Protein AF-A0A528D6G5-F1 (afdb_monomer_lite)

Sequence (110 aa):
MTVALDQPAAMTAAKPTRRRRLSIGAMVPYLQAAPLALILGAFLLLPILMITVVSFWDYDFAAMYPDFLTTNYADTLGSWVTWKTYLNTLKYAALVWALTLFVGFWVAYF

Secondary structure (DSSP, 8-state):
-----------------------HHHHHHHHHHHHHHHHHHHHHHHHHHHHHHHTTSEE-SS-EE-----HHHHHHHH-HHHHHHHHHHHHHHHHHHHHHHHHHHHHHH-

pLDDT: mean 87.47, std 16.85, range [40.5, 98.69]

Radius of gyration: 32.16 Å; chains: 1; bounding box: 102×45×56 Å

Structure (mmCIF, N/CA/C/O backbone):
data_AF-A0A528D6G5-F1
#
_entry.id   AF-A0A528D6G5-F1
#
loop_
_atom_site.group_PDB
_atom_site.id
_atom_site.type_symbol
_atom_site.label_atom_id
_atom_site.label_alt_id
_atom_site.label_comp_id
_atom_site.label_asym_id
_atom_site.label_entity_id
_atom_site.label_seq_id
_atom_site.pdbx_PDB_ins_code
_atom_site.Cartn_x
_atom_site.Cartn_y
_atom_site.Cartn_z
_atom_site.occupancy
_atom_site.B_iso_or_equiv
_atom_site.auth_seq_id
_atom_site.auth_comp_id
_atom_site.auth_asym_id
_atom_site.auth_atom_id
_atom_site.pdbx_PDB_model_num
ATOM 1 N N . MET A 1 1 ? -82.493 -32.753 14.980 1.00 40.50 1 MET A N 1
ATOM 2 C CA . MET A 1 1 ? -82.622 -32.796 13.508 1.00 40.50 1 MET A CA 1
ATOM 3 C C . MET A 1 1 ? -81.903 -31.571 12.973 1.00 40.50 1 MET A C 1
ATOM 5 O O . MET A 1 1 ? -82.346 -30.474 13.264 1.00 40.50 1 MET A O 1
ATOM 9 N N . THR A 1 2 ? -80.627 -31.713 12.591 1.00 45.91 2 THR A N 1
ATOM 10 C CA . THR A 1 2 ? -80.184 -31.807 11.175 1.00 45.91 2 THR A CA 1
ATOM 11 C C . THR A 1 2 ? -80.540 -30.515 10.427 1.00 45.91 2 THR A C 1
ATOM 13 O O . THR A 1 2 ? -81.713 -30.198 10.311 1.00 45.91 2 THR A O 1
ATOM 16 N N . VAL A 1 3 ? -79.598 -29.731 9.906 1.00 45.66 3 VAL A N 1
ATOM 17 C CA . VAL A 1 3 ? -78.778 -30.092 8.738 1.00 45.66 3 VAL A CA 1
ATOM 18 C C . VAL A 1 3 ? -77.644 -29.063 8.533 1.00 45.66 3 VAL A C 1
ATOM 20 O O . VAL A 1 3 ? -77.859 -27.876 8.738 1.00 45.66 3 VAL A O 1
ATOM 23 N N . ALA A 1 4 ? -76.501 -29.593 8.071 1.00 48.81 4 ALA A N 1
ATOM 24 C CA . ALA A 1 4 ? -75.395 -29.015 7.282 1.00 48.81 4 ALA A CA 1
ATOM 25 C C . ALA A 1 4 ? -74.661 -27.772 7.820 1.00 48.81 4 ALA A C 1
ATOM 27 O O . ALA A 1 4 ? -75.222 -26.694 7.941 1.00 48.81 4 ALA A O 1
ATOM 28 N N . LEU A 1 5 ? -73.394 -27.896 8.233 1.00 55.62 5 LEU A N 1
ATOM 29 C CA . LEU A 1 5 ? -72.209 -28.027 7.362 1.00 55.62 5 LEU A CA 1
ATOM 30 C C . LEU A 1 5 ? -72.080 -26.844 6.400 1.00 55.62 5 LEU A C 1
ATOM 32 O O . LEU A 1 5 ? -72.362 -26.977 5.216 1.00 55.62 5 LEU A O 1
ATOM 36 N N . ASP A 1 6 ? -71.579 -25.725 6.912 1.00 50.09 6 ASP A N 1
ATOM 37 C CA . ASP A 1 6 ? -70.872 -24.776 6.063 1.00 50.09 6 ASP A CA 1
ATOM 38 C C . ASP A 1 6 ? -69.545 -24.446 6.739 1.00 50.09 6 ASP A C 1
ATOM 40 O O . ASP A 1 6 ? -69.436 -23.625 7.649 1.00 50.09 6 ASP A O 1
ATOM 44 N N . GLN A 1 7 ? -68.541 -25.231 6.370 1.00 61.38 7 GLN A N 1
ATOM 45 C CA . GLN A 1 7 ? -67.155 -24.948 6.668 1.00 61.38 7 GLN A CA 1
ATOM 46 C C . GLN A 1 7 ? -66.669 -24.055 5.529 1.00 61.38 7 GLN A C 1
ATOM 48 O O . GLN A 1 7 ? -66.441 -24.578 4.434 1.00 61.38 7 GLN A O 1
ATOM 53 N N . PRO A 1 8 ? -66.497 -22.732 5.725 1.00 47.69 8 PRO A N 1
ATOM 54 C CA . PRO A 1 8 ? -65.840 -21.951 4.709 1.00 47.69 8 PRO A CA 1
ATOM 55 C C . PRO A 1 8 ? -64.376 -22.356 4.777 1.00 47.69 8 PRO A C 1
ATOM 57 O O . PRO A 1 8 ? -63.683 -22.130 5.771 1.00 47.69 8 PRO A O 1
ATOM 60 N N . ALA A 1 9 ? -64.001 -23.090 3.732 1.00 53.00 9 ALA A N 1
ATOM 61 C CA . ALA A 1 9 ? -62.673 -23.309 3.204 1.00 53.00 9 ALA A CA 1
ATOM 62 C C . ALA A 1 9 ? -61.578 -22.642 4.031 1.00 53.00 9 ALA A C 1
ATOM 64 O O . ALA A 1 9 ? -61.538 -21.417 4.146 1.00 53.00 9 ALA A O 1
ATOM 65 N N . ALA A 1 10 ? -60.660 -23.470 4.534 1.00 54.44 10 ALA A N 1
ATOM 66 C CA . ALA A 1 10 ? -59.327 -23.045 4.905 1.00 54.44 10 ALA A CA 1
ATOM 67 C C . ALA A 1 10 ? -58.852 -21.994 3.892 1.00 54.44 10 ALA A C 1
ATOM 69 O O . ALA A 1 10 ? -58.457 -22.325 2.774 1.00 54.44 10 ALA A O 1
ATOM 70 N N . MET A 1 11 ? -58.942 -20.717 4.275 1.00 50.59 11 MET A N 1
ATOM 71 C CA . MET A 1 11 ? -58.262 -19.636 3.595 1.00 50.59 11 MET A CA 1
ATOM 72 C C . MET A 1 11 ? -56.797 -19.959 3.816 1.00 50.59 11 MET A C 1
ATOM 74 O O . MET A 1 11 ? -56.203 -19.596 4.831 1.00 50.59 11 MET A O 1
ATOM 78 N N . THR A 1 12 ? -56.232 -20.725 2.887 1.00 56.19 12 THR A N 1
ATOM 79 C CA . THR A 1 12 ? -54.806 -20.791 2.631 1.00 56.19 12 THR A CA 1
ATOM 80 C C . THR A 1 12 ? -54.358 -19.351 2.495 1.00 56.19 12 THR A C 1
ATOM 82 O O . THR A 1 12 ? -54.502 -18.737 1.438 1.00 56.19 12 THR A O 1
ATOM 85 N N . ALA A 1 13 ? -53.905 -18.787 3.612 1.00 59.81 13 ALA A N 1
ATOM 86 C CA . ALA A 1 13 ? -53.299 -17.482 3.671 1.00 59.81 13 ALA A CA 1
ATOM 87 C C . ALA A 1 13 ? -52.059 -17.570 2.784 1.00 59.81 13 ALA A C 1
ATOM 89 O O . ALA A 1 13 ? -51.012 -18.074 3.194 1.00 59.81 13 ALA A O 1
ATOM 90 N N . ALA A 1 14 ? -52.211 -17.163 1.525 1.00 61.00 14 ALA A N 1
ATOM 91 C CA . ALA A 1 14 ? -51.112 -17.060 0.593 1.00 61.00 14 ALA A CA 1
ATOM 92 C C . ALA A 1 14 ? -50.108 -16.083 1.210 1.00 61.00 14 ALA A C 1
ATOM 94 O O . ALA A 1 14 ? -50.344 -14.876 1.285 1.00 61.00 14 ALA A O 1
ATOM 95 N N . LYS A 1 15 ? -49.009 -16.634 1.731 1.00 58.16 15 LYS A N 1
ATOM 96 C CA . LYS A 1 15 ? -47.919 -15.877 2.341 1.00 58.16 15 LYS A CA 1
ATOM 97 C C . LYS A 1 15 ? -47.436 -14.885 1.284 1.00 58.16 15 LYS A C 1
ATOM 99 O O . LYS A 1 15 ? -47.054 -15.338 0.202 1.00 58.16 15 LYS A O 1
ATOM 104 N N . PRO A 1 16 ? -47.467 -13.565 1.531 1.00 56.38 16 PRO A N 1
ATOM 105 C CA . PRO A 1 16 ? -47.118 -12.613 0.496 1.00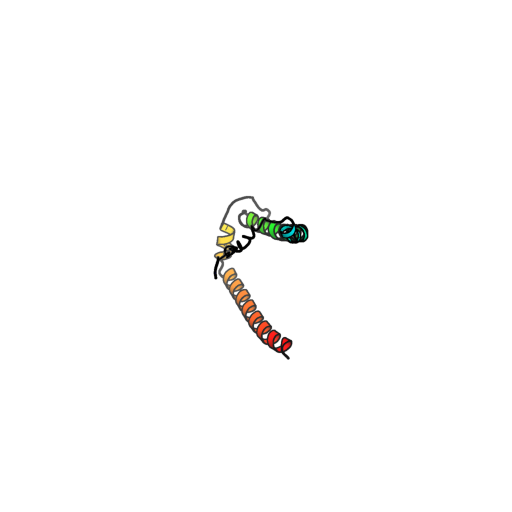 56.38 16 PRO A CA 1
ATOM 106 C C . PRO A 1 16 ? -45.657 -12.857 0.134 1.00 56.38 16 PRO A C 1
ATOM 108 O O . PRO A 1 16 ? -44.748 -12.610 0.929 1.00 56.38 16 PRO A O 1
ATOM 111 N N . THR A 1 17 ? -45.423 -13.393 -1.064 1.00 62.34 17 THR A N 1
ATOM 112 C CA . THR A 1 17 ? -44.092 -13.481 -1.651 1.00 62.34 17 THR A CA 1
ATOM 113 C C . THR A 1 17 ? -43.624 -12.052 -1.837 1.00 62.34 17 THR A C 1
ATOM 115 O O . THR A 1 17 ? -44.023 -11.370 -2.784 1.00 62.34 17 THR A O 1
ATOM 118 N N . ARG A 1 18 ? -42.834 -11.570 -0.874 1.00 63.06 18 ARG A N 1
ATOM 119 C CA . ARG A 1 18 ? -42.252 -10.231 -0.856 1.00 63.06 18 ARG A CA 1
ATOM 120 C C . ARG A 1 18 ? -41.289 -10.146 -2.037 1.00 63.06 18 ARG A C 1
ATOM 122 O O . ARG A 1 18 ? -40.099 -10.411 -1.900 1.00 63.06 18 ARG A O 1
ATOM 129 N N . ARG A 1 19 ? -41.816 -9.825 -3.223 1.00 61.34 19 ARG A N 1
ATOM 130 C CA . ARG A 1 19 ? -41.013 -9.463 -4.390 1.00 61.34 19 ARG A CA 1
ATOM 131 C C . ARG A 1 19 ? -40.191 -8.262 -3.959 1.00 61.34 19 ARG A C 1
ATOM 133 O O . ARG A 1 19 ? -40.720 -7.161 -3.805 1.00 61.34 19 ARG A O 1
ATOM 140 N N . ARG A 1 20 ? -38.910 -8.506 -3.695 1.00 64.12 20 ARG A N 1
ATOM 141 C CA . ARG A 1 20 ? -37.914 -7.503 -3.337 1.00 64.12 20 ARG A CA 1
ATOM 142 C C . ARG A 1 20 ? -37.681 -6.650 -4.583 1.00 64.12 20 ARG A C 1
ATOM 144 O O . ARG A 1 20 ? -36.709 -6.833 -5.301 1.00 64.12 20 ARG A O 1
ATOM 151 N N . ARG A 1 21 ? -38.632 -5.761 -4.889 1.00 59.00 21 ARG A N 1
ATOM 152 C CA . ARG A 1 21 ? -38.378 -4.644 -5.794 1.00 59.00 21 ARG A CA 1
ATOM 153 C C . ARG A 1 21 ? -37.191 -3.912 -5.186 1.00 59.00 21 ARG A C 1
ATOM 155 O O . ARG A 1 21 ? -37.223 -3.596 -3.995 1.00 59.00 21 ARG A O 1
ATOM 162 N N . LEU A 1 22 ? -36.145 -3.706 -5.979 1.00 64.06 22 LEU A N 1
ATOM 163 C CA . LEU A 1 22 ? -35.103 -2.734 -5.680 1.00 64.06 22 LEU A CA 1
ATOM 164 C C . LEU A 1 22 ? -35.812 -1.384 -5.559 1.00 64.06 22 LEU A C 1
ATOM 166 O O . LEU A 1 22 ? -36.107 -0.715 -6.542 1.00 64.06 22 LEU A O 1
ATOM 170 N N . SER A 1 23 ? -36.248 -1.085 -4.339 1.00 72.81 23 SER A N 1
ATOM 171 C CA . SER A 1 23 ? -36.903 0.163 -4.001 1.00 72.81 23 SER A CA 1
ATOM 172 C C . SER A 1 23 ? -35.839 1.241 -4.069 1.00 72.81 23 SER A C 1
ATOM 174 O O . SER A 1 23 ? -34.739 1.037 -3.561 1.00 72.81 23 SER A O 1
ATOM 176 N N . ILE A 1 24 ? -36.170 2.390 -4.648 1.00 72.12 24 ILE A N 1
ATOM 177 C CA . ILE A 1 24 ? -35.302 3.574 -4.669 1.00 72.12 24 ILE A CA 1
ATOM 178 C C . ILE A 1 24 ? -34.789 3.882 -3.250 1.00 72.12 24 ILE A C 1
ATOM 180 O O . ILE A 1 24 ? -33.623 4.220 -3.081 1.00 72.12 24 ILE A O 1
ATOM 184 N N . GLY A 1 25 ? -35.602 3.621 -2.216 1.00 80.38 25 GLY A N 1
ATOM 185 C CA . GLY A 1 25 ? -35.208 3.743 -0.808 1.00 80.38 25 GLY A CA 1
ATOM 186 C C . GLY A 1 25 ? -34.015 2.873 -0.387 1.00 80.38 25 GLY A C 1
ATOM 187 O O . GLY A 1 25 ? -33.266 3.265 0.499 1.00 80.38 25 GLY A O 1
ATOM 188 N N . ALA A 1 26 ? -33.784 1.731 -1.039 1.00 84.50 26 ALA A N 1
ATOM 189 C CA . ALA A 1 26 ? -32.611 0.891 -0.793 1.00 84.50 26 ALA A CA 1
ATOM 190 C C . ALA A 1 26 ? -31.323 1.469 -1.408 1.00 84.50 26 ALA A C 1
ATOM 192 O O . ALA A 1 26 ? -30.235 1.116 -0.964 1.00 84.50 26 ALA A O 1
ATOM 193 N N . MET A 1 27 ? -31.430 2.354 -2.408 1.00 88.31 27 MET A N 1
ATOM 194 C CA . MET A 1 27 ? -30.286 2.998 -3.068 1.00 88.31 27 MET A CA 1
ATOM 195 C C . MET A 1 27 ? -29.900 4.337 -2.427 1.00 88.31 27 MET A C 1
ATOM 197 O O . MET A 1 27 ? -28.755 4.759 -2.559 1.00 88.31 27 MET A O 1
ATOM 201 N N . VAL A 1 28 ? -30.817 4.979 -1.693 1.00 92.50 28 VAL A N 1
ATOM 202 C CA . VAL A 1 28 ? -30.584 6.252 -0.984 1.00 92.50 28 VAL A CA 1
ATOM 203 C C . VAL A 1 28 ? -29.295 6.269 -0.146 1.00 92.50 28 VAL A C 1
ATOM 205 O O . VAL A 1 28 ? -28.514 7.200 -0.338 1.00 92.50 28 VAL A O 1
ATOM 208 N N . PRO A 1 29 ? -28.999 5.286 0.733 1.00 94.06 29 PRO A N 1
ATOM 209 C CA . PRO A 1 29 ? -27.774 5.341 1.536 1.00 94.06 29 PRO A CA 1
ATOM 210 C C . PRO A 1 29 ? -26.502 5.261 0.678 1.00 94.06 29 PRO A C 1
ATOM 212 O O . PRO A 1 29 ? -25.519 5.940 0.965 1.00 94.06 29 PRO A O 1
ATOM 215 N N . TYR A 1 30 ? -26.526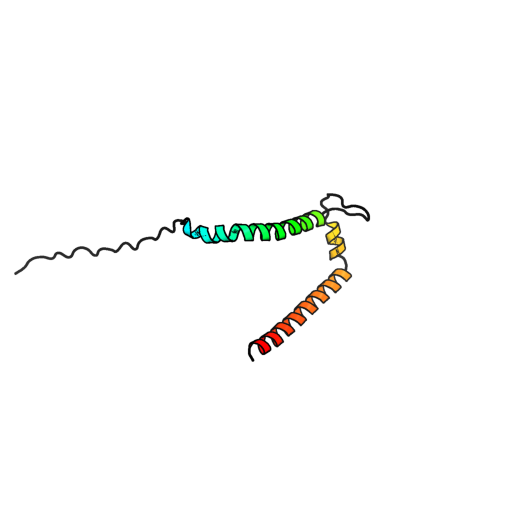 4.493 -0.415 1.00 93.06 30 TYR A N 1
ATOM 216 C CA . TYR A 1 30 ? -25.393 4.404 -1.337 1.00 93.06 30 TYR A CA 1
ATOM 217 C C . TYR A 1 30 ? -25.182 5.708 -2.101 1.00 93.06 30 TYR A C 1
ATOM 219 O O . TYR A 1 30 ? -24.048 6.147 -2.244 1.00 93.06 30 TYR A O 1
ATOM 227 N N . LEU A 1 31 ? -26.261 6.357 -2.542 1.00 94.31 31 LEU A N 1
ATOM 228 C CA . LEU A 1 31 ? -26.190 7.653 -3.218 1.00 94.31 31 LEU A CA 1
ATOM 229 C C . LEU A 1 31 ? -25.687 8.767 -2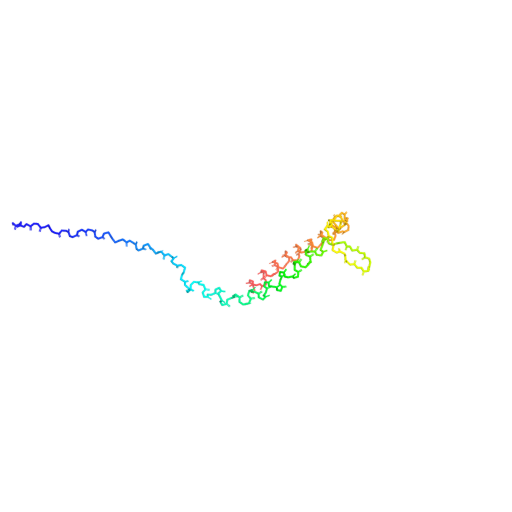.289 1.00 94.31 31 LEU A C 1
ATOM 231 O O . LEU A 1 31 ? -24.993 9.661 -2.755 1.00 94.31 31 LEU A O 1
ATOM 235 N N . GLN A 1 32 ? -25.985 8.700 -0.987 1.00 95.75 32 GLN A N 1
ATOM 236 C CA . GLN A 1 32 ? -25.442 9.636 0.007 1.00 95.75 32 GLN A CA 1
ATOM 237 C C . GLN A 1 32 ? -23.943 9.426 0.252 1.00 95.75 32 GLN A C 1
ATOM 239 O O . GLN A 1 32 ? -23.203 10.398 0.378 1.00 95.75 32 GLN A O 1
ATOM 244 N N . ALA A 1 33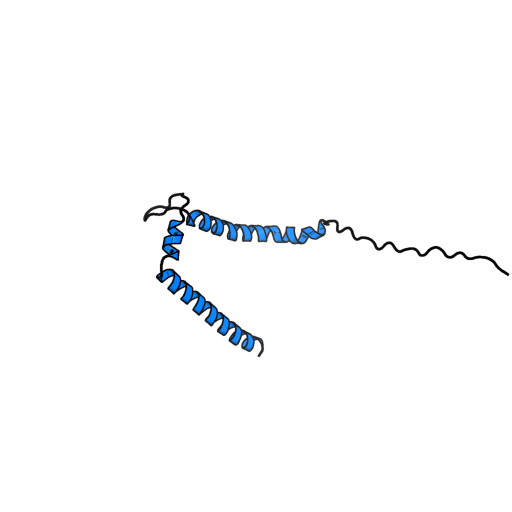 ? -23.483 8.173 0.299 1.00 96.56 33 ALA A N 1
ATOM 245 C CA . ALA A 1 33 ? -22.065 7.854 0.473 1.00 96.56 33 ALA A CA 1
ATOM 246 C C . ALA A 1 33 ? -21.242 8.017 -0.821 1.00 96.56 33 ALA A C 1
ATOM 248 O O . ALA A 1 33 ? -20.025 8.200 -0.754 1.00 96.56 33 ALA A O 1
ATOM 249 N N . ALA A 1 34 ? -21.889 7.963 -1.992 1.00 96.62 34 ALA A N 1
ATOM 250 C CA . ALA A 1 34 ? -21.233 7.961 -3.298 1.00 96.62 34 ALA A CA 1
ATOM 251 C C . ALA A 1 34 ? -20.283 9.149 -3.535 1.00 96.62 34 ALA A C 1
ATOM 253 O O . ALA A 1 34 ? -19.176 8.890 -3.993 1.00 96.62 34 ALA A O 1
ATOM 254 N N . PRO A 1 35 ? -20.612 10.417 -3.209 1.00 96.75 35 PRO A N 1
ATOM 255 C CA . PRO A 1 35 ? -19.705 11.538 -3.461 1.00 96.75 35 PRO A CA 1
ATOM 256 C C . PRO A 1 35 ? -18.380 11.393 -2.711 1.00 96.75 35 PRO A C 1
ATOM 258 O O . PRO A 1 35 ? -17.311 11.542 -3.299 1.00 96.75 35 PRO A O 1
ATOM 261 N N . LEU A 1 36 ? -18.440 11.032 -1.426 1.00 97.69 36 LEU A N 1
ATOM 262 C CA . LEU A 1 36 ? -17.244 10.820 -0.616 1.00 97.69 36 LEU A CA 1
ATOM 263 C C . LEU A 1 36 ? -16.458 9.595 -1.099 1.00 97.69 36 LEU A C 1
ATOM 265 O O . LEU A 1 36 ? -15.240 9.665 -1.241 1.00 97.69 36 LEU A O 1
ATOM 269 N N . ALA A 1 37 ? -17.152 8.493 -1.394 1.00 97.19 37 ALA A N 1
ATOM 270 C CA . ALA A 1 37 ? -16.529 7.277 -1.905 1.00 97.19 37 ALA A CA 1
ATOM 271 C C . ALA A 1 37 ? -15.840 7.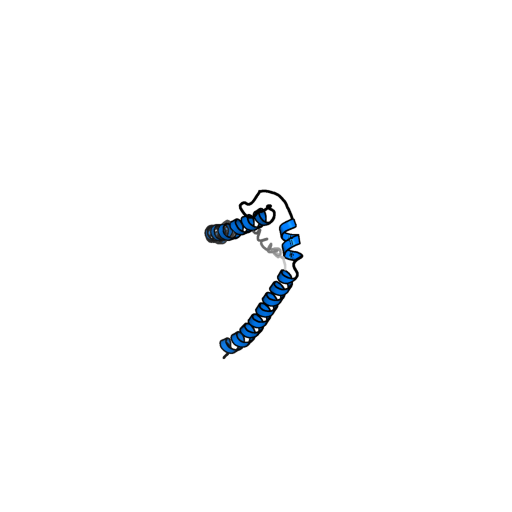499 -3.261 1.00 97.19 37 ALA A C 1
ATOM 273 O O . ALA A 1 37 ? -14.759 6.965 -3.483 1.00 97.19 37 ALA A O 1
ATOM 274 N N . LEU A 1 38 ? -16.427 8.310 -4.146 1.00 98.06 38 LEU A N 1
ATOM 275 C CA . LEU A 1 38 ? -15.834 8.673 -5.433 1.00 98.06 38 LEU A CA 1
ATOM 276 C C . LEU A 1 38 ? -14.574 9.514 -5.254 1.00 98.06 38 LEU A C 1
ATOM 278 O O . LEU A 1 38 ? -13.577 9.237 -5.913 1.00 98.06 38 LEU A O 1
ATOM 282 N N . ILE A 1 39 ? -14.592 10.502 -4.354 1.00 98.06 39 ILE A N 1
ATOM 283 C CA . ILE A 1 39 ? -13.413 11.332 -4.075 1.00 98.06 39 ILE A CA 1
ATOM 284 C C . ILE A 1 39 ? -12.291 10.464 -3.498 1.00 98.06 39 ILE A C 1
ATOM 286 O O . ILE A 1 39 ? -11.194 10.441 -4.052 1.00 98.06 39 ILE A O 1
ATOM 290 N N . LEU A 1 40 ? -12.564 9.700 -2.436 1.00 97.75 40 LEU A N 1
ATOM 291 C CA . LEU A 1 40 ? -11.568 8.810 -1.831 1.00 97.75 40 LEU A CA 1
ATOM 292 C C . LEU A 1 40 ? -11.071 7.758 -2.829 1.00 97.75 40 LEU A C 1
ATOM 294 O O . LEU A 1 40 ? -9.872 7.508 -2.914 1.00 97.75 40 LEU A O 1
ATOM 298 N N . GLY A 1 41 ? -11.978 7.180 -3.617 1.00 98.19 41 GLY A N 1
ATOM 299 C CA . GLY A 1 41 ? -11.659 6.207 -4.654 1.00 98.19 41 GLY A CA 1
ATOM 300 C C . GLY A 1 41 ? -10.768 6.792 -5.744 1.00 98.19 41 GLY A C 1
ATOM 301 O O . GLY A 1 41 ? -9.772 6.174 -6.097 1.00 98.19 41 GLY A O 1
ATOM 302 N N . ALA A 1 42 ? -11.058 7.996 -6.238 1.00 98.19 42 ALA A N 1
ATOM 303 C CA . ALA A 1 42 ? -10.219 8.663 -7.230 1.00 98.19 42 ALA A CA 1
ATOM 304 C C . ALA A 1 42 ? -8.821 8.967 -6.669 1.00 98.19 42 ALA A C 1
ATOM 306 O O . ALA A 1 42 ? -7.825 8.618 -7.300 1.00 98.19 42 ALA A O 1
ATOM 307 N N . PHE A 1 43 ? -8.740 9.543 -5.466 1.00 97.69 43 PHE A N 1
ATOM 308 C CA . PHE A 1 43 ? -7.464 9.863 -4.815 1.00 97.69 43 PHE A CA 1
ATOM 309 C C . PHE A 1 43 ? -6.642 8.628 -4.441 1.00 97.69 43 PHE A C 1
ATOM 311 O O . PHE A 1 43 ? -5.424 8.725 -4.359 1.00 97.69 43 PHE A O 1
ATOM 318 N N . LEU A 1 44 ? -7.278 7.476 -4.232 1.00 97.50 44 LEU A N 1
ATOM 319 C CA . LEU A 1 44 ? -6.587 6.213 -3.995 1.00 97.50 44 LEU A CA 1
ATOM 320 C C . LEU A 1 44 ? -6.153 5.547 -5.307 1.00 97.50 44 LEU A C 1
ATOM 322 O O . LEU A 1 44 ? -5.006 5.137 -5.451 1.00 97.50 44 LEU A O 1
ATOM 326 N N . LEU A 1 45 ? -7.068 5.417 -6.269 1.00 98.38 45 LEU A N 1
ATOM 327 C CA . LEU A 1 45 ? -6.861 4.595 -7.461 1.00 98.38 45 LEU A CA 1
ATOM 328 C C . LEU A 1 45 ? -6.009 5.286 -8.523 1.00 98.38 45 LEU A C 1
ATOM 330 O O . LEU A 1 45 ? -5.210 4.611 -9.163 1.00 98.38 45 LEU A O 1
ATOM 334 N N . LEU A 1 46 ? -6.140 6.603 -8.708 1.00 98.31 46 LEU A N 1
ATOM 335 C CA . LEU A 1 46 ? -5.326 7.338 -9.682 1.00 98.31 46 LEU A CA 1
ATOM 336 C C . LEU A 1 46 ? -3.816 7.213 -9.412 1.00 98.31 46 LEU A C 1
ATOM 338 O O . LEU A 1 46 ? -3.101 6.838 -10.343 1.00 98.31 46 LEU A O 1
ATOM 342 N N . PRO A 1 47 ? -3.295 7.450 -8.189 1.00 97.94 47 PRO A N 1
ATOM 343 C CA . PRO A 1 47 ? -1.868 7.265 -7.934 1.00 97.94 47 PRO A CA 1
ATOM 344 C C . PRO A 1 47 ? -1.443 5.796 -8.013 1.00 97.94 47 PRO A C 1
ATOM 346 O O . PRO A 1 47 ? -0.355 5.518 -8.507 1.00 97.94 47 PRO A O 1
ATOM 349 N N . ILE A 1 48 ? -2.288 4.841 -7.602 1.00 98.31 48 ILE A N 1
ATOM 350 C CA . ILE A 1 48 ? -1.981 3.408 -7.761 1.00 98.31 48 ILE A CA 1
ATOM 351 C C . ILE A 1 48 ? -1.845 3.048 -9.243 1.00 98.31 48 ILE A C 1
ATOM 353 O O . ILE A 1 48 ? -0.895 2.364 -9.627 1.00 98.31 48 ILE A O 1
ATOM 357 N N . LEU A 1 49 ? -2.764 3.527 -10.084 1.00 98.25 49 LEU A N 1
ATOM 358 C CA . LEU A 1 49 ? -2.709 3.318 -11.527 1.00 98.25 49 LEU A CA 1
ATOM 359 C C . LEU A 1 49 ? -1.448 3.951 -12.119 1.00 98.25 49 LEU A C 1
ATOM 361 O O . LEU A 1 49 ? -0.762 3.300 -12.899 1.00 98.25 49 LEU A O 1
ATOM 365 N N . MET A 1 50 ? -1.112 5.179 -11.711 1.00 97.12 50 MET A N 1
ATOM 366 C CA . MET A 1 50 ? 0.113 5.853 -12.144 1.00 97.12 50 MET A CA 1
ATOM 367 C C . MET A 1 50 ? 1.357 5.027 -11.800 1.00 97.12 50 MET A C 1
ATOM 369 O O . MET A 1 50 ? 2.163 4.764 -12.688 1.00 97.12 50 MET A O 1
ATOM 373 N N . ILE A 1 51 ? 1.494 4.578 -10.547 1.00 96.62 51 ILE A N 1
ATOM 374 C CA . ILE A 1 51 ? 2.627 3.746 -10.110 1.00 96.62 51 ILE A CA 1
ATOM 375 C C . ILE A 1 51 ? 2.680 2.451 -10.924 1.00 96.62 51 ILE A C 1
ATOM 377 O O . ILE A 1 51 ? 3.755 2.058 -11.362 1.00 96.62 51 ILE A O 1
ATOM 381 N N . THR A 1 52 ? 1.528 1.822 -11.166 1.00 97.00 52 THR A N 1
ATOM 382 C CA . THR A 1 52 ? 1.438 0.570 -11.930 1.00 97.00 52 THR A CA 1
ATOM 383 C C . THR A 1 52 ? 1.833 0.755 -13.390 1.00 97.00 52 THR A C 1
ATOM 385 O O . THR A 1 52 ? 2.463 -0.122 -13.955 1.00 97.00 52 THR A O 1
ATOM 388 N N . VAL A 1 53 ? 1.463 1.865 -14.033 1.00 96.62 53 VAL A N 1
ATOM 389 C CA . VAL A 1 53 ? 1.846 2.124 -15.430 1.00 96.62 53 VAL A CA 1
ATOM 390 C C . VAL A 1 53 ? 3.341 2.426 -15.520 1.00 96.62 53 VAL A C 1
ATOM 392 O O . VAL A 1 53 ? 4.041 1.820 -16.327 1.00 96.62 53 VAL A O 1
ATOM 395 N N . VAL A 1 54 ? 3.836 3.322 -14.663 1.00 95.50 54 VAL A N 1
ATOM 396 C CA . VAL A 1 54 ? 5.240 3.756 -14.676 1.00 95.50 54 VAL A CA 1
ATOM 397 C C . VAL A 1 54 ? 6.185 2.635 -14.237 1.00 95.50 54 VAL A C 1
ATOM 399 O O . VAL A 1 54 ? 7.320 2.600 -14.690 1.00 95.50 54 VAL A O 1
ATOM 402 N N . SER A 1 55 ? 5.743 1.659 -13.437 1.00 95.69 55 SER A N 1
ATOM 403 C CA . SER A 1 55 ? 6.598 0.528 -13.046 1.00 95.69 55 SER A CA 1
ATOM 404 C C . SER A 1 55 ? 7.038 -0.363 -14.214 1.00 95.69 55 SER A C 1
ATOM 406 O O . SER A 1 55 ? 8.005 -1.110 -14.061 1.00 95.69 55 SER A O 1
ATOM 408 N N . PHE A 1 56 ? 6.364 -0.279 -15.367 1.00 96.50 56 PHE A N 1
ATOM 409 C CA . PHE A 1 56 ? 6.765 -0.978 -16.594 1.00 96.50 56 PHE A CA 1
ATOM 410 C C . PHE A 1 56 ? 7.595 -0.122 -17.555 1.00 96.50 56 PHE A C 1
ATOM 412 O O . PHE A 1 56 ? 8.128 -0.662 -18.517 1.00 96.50 56 PHE A O 1
ATOM 419 N N . TRP A 1 57 ? 7.700 1.187 -17.331 1.00 96.62 57 TRP A N 1
ATOM 420 C CA . TRP A 1 57 ? 8.462 2.069 -18.215 1.00 96.62 57 TRP A CA 1
ATOM 421 C C . TRP A 1 57 ? 9.968 1.850 -18.047 1.00 96.62 57 TRP A C 1
ATOM 423 O O . TRP A 1 57 ? 10.430 1.457 -16.971 1.00 96.62 57 TRP A O 1
ATOM 433 N N . ASP A 1 58 ? 10.726 2.138 -19.103 1.00 94.25 58 ASP A N 1
ATOM 434 C CA . ASP A 1 58 ? 12.185 2.181 -19.031 1.00 94.25 58 ASP A CA 1
ATOM 435 C C . ASP A 1 58 ? 12.641 3.506 -18.410 1.00 94.25 58 ASP A C 1
ATOM 437 O O . ASP A 1 58 ? 11.953 4.530 -18.526 1.00 94.25 58 ASP A O 1
ATOM 441 N N . TYR A 1 59 ? 13.796 3.511 -17.754 1.00 92.06 59 TYR A N 1
ATOM 442 C CA . TYR A 1 59 ? 14.345 4.724 -17.161 1.00 92.06 59 TYR A CA 1
ATOM 443 C C . TYR A 1 59 ? 15.863 4.774 -17.245 1.00 92.06 59 TYR A C 1
ATOM 445 O O . TYR A 1 59 ? 16.563 3.783 -17.044 1.00 92.06 59 TYR A O 1
ATOM 453 N N . ASP A 1 60 ? 16.374 5.975 -17.490 1.00 90.00 60 ASP A N 1
ATOM 454 C CA . ASP A 1 60 ? 17.790 6.283 -17.354 1.00 90.00 60 ASP A CA 1
ATOM 455 C C . ASP A 1 60 ? 17.999 7.304 -16.220 1.00 90.00 60 ASP A C 1
ATOM 457 O O . ASP A 1 60 ? 17.146 7.515 -15.355 1.00 90.00 60 ASP A O 1
ATOM 461 N N . PHE A 1 61 ? 19.174 7.924 -16.171 1.00 88.12 61 PHE A N 1
ATOM 462 C CA . PHE A 1 61 ? 19.503 8.903 -15.136 1.00 88.12 61 PHE A CA 1
ATOM 463 C C . PHE A 1 61 ? 18.788 10.258 -15.305 1.00 88.12 61 PHE A C 1
ATOM 465 O O . PHE A 1 61 ? 18.830 11.073 -14.382 1.00 88.12 61 PHE A O 1
ATOM 472 N N . ALA A 1 62 ? 18.188 10.535 -16.465 1.00 88.50 62 ALA A N 1
ATOM 473 C CA . ALA A 1 62 ? 17.663 11.846 -16.843 1.00 88.50 62 ALA A CA 1
ATOM 474 C C . ALA A 1 62 ? 16.170 11.838 -17.212 1.00 88.50 62 ALA A C 1
ATOM 476 O O . ALA A 1 62 ? 15.519 12.878 -17.083 1.00 88.50 62 ALA A O 1
ATOM 477 N N . ALA A 1 63 ? 15.621 10.711 -17.667 1.00 91.00 63 ALA A N 1
ATOM 478 C CA . ALA A 1 63 ? 14.253 10.613 -18.156 1.00 91.00 63 ALA A CA 1
ATOM 479 C C . ALA A 1 63 ? 13.640 9.213 -17.980 1.00 91.00 63 ALA A C 1
ATOM 481 O O . ALA A 1 63 ? 14.322 8.210 -17.776 1.00 91.00 63 ALA A O 1
ATOM 482 N N . MET A 1 64 ? 12.310 9.179 -18.086 1.00 92.31 64 MET A N 1
ATOM 483 C CA . MET A 1 64 ? 11.493 7.968 -18.110 1.00 92.31 64 MET A CA 1
ATOM 484 C C . MET A 1 64 ? 10.879 7.827 -19.506 1.00 92.31 64 MET A C 1
ATOM 486 O O . MET A 1 64 ? 10.290 8.790 -20.012 1.00 92.31 64 MET A O 1
ATOM 490 N N . TYR A 1 65 ? 10.980 6.648 -20.112 1.00 93.94 65 TYR A N 1
ATOM 491 C CA . TYR A 1 65 ? 10.478 6.379 -21.458 1.00 93.94 65 TYR A CA 1
ATOM 492 C C . TYR A 1 65 ? 9.292 5.415 -21.399 1.00 93.94 65 TYR A C 1
ATOM 494 O O . TYR A 1 65 ? 9.416 4.337 -20.814 1.00 93.94 65 TYR A O 1
ATOM 502 N N . PRO A 1 66 ? 8.142 5.768 -22.005 1.00 94.75 66 PRO A N 1
ATOM 503 C CA . PRO A 1 66 ? 7.018 4.852 -22.108 1.00 94.75 66 PRO A CA 1
ATOM 504 C C . PRO A 1 66 ? 7.413 3.593 -22.877 1.00 94.75 66 PRO A C 1
ATOM 506 O O . PRO A 1 66 ? 7.603 3.631 -24.090 1.00 94.75 66 PRO A O 1
ATOM 509 N N . ASP A 1 67 ? 7.501 2.485 -22.155 1.00 93.94 67 ASP A N 1
ATOM 510 C CA . ASP A 1 67 ? 7.727 1.148 -22.689 1.00 93.94 67 ASP A CA 1
ATOM 511 C C . ASP A 1 67 ? 7.042 0.124 -21.769 1.00 93.94 67 ASP A C 1
ATOM 513 O O . ASP A 1 67 ? 6.531 0.478 -20.699 1.00 93.94 67 ASP A O 1
ATOM 517 N N . PHE A 1 68 ? 6.977 -1.135 -22.193 1.00 95.94 68 PHE A N 1
ATOM 518 C CA . PHE A 1 68 ? 6.485 -2.237 -21.376 1.00 95.94 68 PHE A CA 1
ATOM 519 C C . PHE A 1 68 ? 7.602 -3.249 -21.117 1.00 95.94 68 PHE A C 1
ATOM 521 O O . PHE A 1 68 ? 7.757 -4.242 -21.831 1.00 95.94 68 PHE A O 1
ATOM 528 N N . LEU A 1 69 ? 8.365 -3.001 -20.056 1.00 95.00 69 LEU A N 1
ATOM 529 C CA . LEU A 1 69 ? 9.492 -3.815 -19.624 1.00 95.00 69 LEU A CA 1
ATOM 530 C C . LEU A 1 69 ? 9.264 -4.367 -18.215 1.00 95.00 69 LEU A C 1
ATOM 532 O O . LEU A 1 69 ? 8.675 -3.732 -17.343 1.00 95.00 69 LEU A O 1
ATOM 536 N N . THR A 1 70 ? 9.773 -5.573 -17.969 1.00 96.38 70 THR A N 1
ATOM 537 C CA . THR A 1 70 ? 9.764 -6.203 -16.636 1.00 96.38 70 THR A CA 1
ATOM 538 C C . THR A 1 70 ? 11.144 -6.221 -15.978 1.00 96.38 70 THR A C 1
ATOM 540 O O . THR A 1 70 ? 11.308 -6.806 -14.908 1.00 96.38 70 THR A O 1
ATOM 543 N N . THR A 1 71 ? 12.140 -5.599 -16.609 1.00 94.94 71 THR A N 1
ATOM 544 C CA . THR A 1 71 ? 13.531 -5.503 -16.133 1.00 94.94 71 THR A CA 1
ATOM 545 C C . THR A 1 71 ? 13.608 -4.868 -14.748 1.00 94.94 71 THR A C 1
ATOM 547 O O . THR A 1 71 ? 14.208 -5.458 -13.858 1.00 94.94 71 THR A O 1
ATOM 550 N N . ASN A 1 72 ? 12.855 -3.788 -14.508 1.00 94.19 72 ASN A N 1
ATOM 551 C CA . ASN A 1 72 ? 12.734 -3.129 -13.197 1.00 94.19 72 ASN A CA 1
ATOM 552 C C . ASN A 1 72 ? 12.417 -4.114 -12.055 1.00 94.19 72 ASN A C 1
ATOM 554 O O . ASN A 1 72 ? 12.965 -4.025 -10.951 1.00 94.19 72 ASN A O 1
ATOM 558 N N . TYR A 1 73 ? 11.534 -5.083 -12.320 1.00 96.06 73 TYR A N 1
ATOM 559 C CA . TYR A 1 73 ? 11.172 -6.115 -11.352 1.00 96.06 73 TYR A CA 1
ATOM 560 C C . TYR A 1 73 ? 12.264 -7.167 -11.207 1.00 96.06 73 TYR A C 1
ATOM 562 O O . TYR A 1 73 ? 12.551 -7.572 -10.083 1.00 96.06 73 TYR A O 1
ATOM 570 N N . ALA A 1 74 ? 12.868 -7.609 -12.311 1.00 96.44 74 ALA A N 1
ATOM 571 C CA . ALA A 1 74 ? 13.965 -8.571 -12.280 1.00 96.44 74 ALA A CA 1
ATOM 572 C C . ALA A 1 74 ? 15.165 -8.027 -11.490 1.00 96.44 74 ALA A C 1
ATOM 574 O O . ALA A 1 74 ? 15.706 -8.738 -10.646 1.00 96.44 74 ALA A O 1
ATOM 575 N N . ASP A 1 75 ? 15.510 -6.755 -11.679 1.00 95.06 75 ASP A N 1
ATOM 576 C CA . ASP A 1 75 ? 16.616 -6.098 -10.982 1.00 95.06 75 ASP A CA 1
ATOM 577 C C . ASP A 1 75 ? 16.310 -5.927 -9.489 1.00 95.06 75 ASP A C 1
ATOM 579 O O . ASP A 1 75 ? 17.115 -6.278 -8.619 1.00 95.06 75 ASP A O 1
ATOM 583 N N . THR A 1 76 ? 15.102 -5.454 -9.168 1.00 95.12 76 THR A N 1
ATOM 584 C CA . THR A 1 76 ? 14.690 -5.220 -7.778 1.00 95.12 76 THR A CA 1
ATOM 585 C C . THR A 1 76 ? 14.532 -6.526 -7.001 1.00 95.12 76 THR A C 1
ATOM 587 O O . THR A 1 76 ? 15.048 -6.647 -5.886 1.00 95.12 76 THR A O 1
ATOM 590 N N . LEU A 1 77 ? 13.827 -7.509 -7.573 1.00 96.62 77 LEU A N 1
ATOM 591 C CA . LEU A 1 77 ? 13.527 -8.796 -6.935 1.00 96.62 77 LEU A CA 1
ATOM 592 C C . LEU A 1 77 ? 14.680 -9.800 -7.049 1.00 96.62 77 LEU A C 1
ATOM 594 O O . LEU A 1 77 ? 14.742 -10.735 -6.253 1.00 96.62 77 LEU A O 1
ATOM 598 N N . GLY A 1 78 ? 15.603 -9.615 -7.992 1.00 97.19 78 GLY A N 1
ATOM 599 C CA . GLY A 1 78 ? 16.847 -10.381 -8.082 1.00 97.19 78 GLY A CA 1
ATOM 600 C C . GLY A 1 78 ? 17.889 -9.957 -7.042 1.00 97.19 78 GLY A C 1
ATOM 601 O O . GLY A 1 78 ? 18.805 -10.719 -6.730 1.00 97.19 78 GLY A O 1
ATOM 602 N N . SER A 1 79 ? 17.745 -8.767 -6.453 1.00 97.75 79 SER A N 1
ATOM 603 C CA . SER A 1 79 ? 18.675 -8.254 -5.448 1.00 97.75 79 SER A CA 1
ATOM 604 C C . SER A 1 79 ? 18.486 -8.914 -4.078 1.00 97.75 79 SER A C 1
ATOM 606 O O . SER A 1 79 ? 17.451 -8.793 -3.416 1.00 97.75 79 SER A O 1
ATOM 608 N N . TRP A 1 80 ? 19.554 -9.544 -3.581 1.00 97.44 80 TRP A N 1
ATOM 609 C CA . TRP A 1 80 ? 19.600 -10.107 -2.227 1.00 97.44 80 TRP A CA 1
ATOM 610 C C . TRP A 1 80 ? 19.388 -9.053 -1.129 1.00 97.44 80 TRP A C 1
ATOM 612 O O . TRP A 1 80 ? 18.782 -9.329 -0.091 1.00 97.44 80 TRP A O 1
ATOM 622 N N . VAL A 1 81 ? 19.865 -7.824 -1.351 1.00 98.12 81 VAL A N 1
ATOM 623 C CA . VAL A 1 81 ? 19.721 -6.726 -0.383 1.00 98.12 81 VAL A CA 1
ATOM 624 C C . VAL A 1 81 ? 18.253 -6.318 -0.240 1.00 98.12 81 VAL A C 1
ATOM 626 O O . VAL A 1 81 ? 17.808 -6.062 0.884 1.00 98.12 81 VAL A O 1
ATOM 629 N N . THR A 1 82 ? 17.485 -6.335 -1.335 1.00 97.69 82 THR A N 1
ATOM 630 C CA . THR A 1 82 ? 16.032 -6.100 -1.314 1.00 97.69 82 THR A CA 1
ATOM 631 C C . THR A 1 82 ? 15.345 -7.104 -0.397 1.00 97.69 82 THR A C 1
ATOM 633 O O . THR A 1 82 ? 14.664 -6.712 0.551 1.00 97.69 82 THR A O 1
ATOM 636 N N . TRP A 1 83 ? 15.603 -8.399 -0.596 1.00 98.31 83 TRP A N 1
ATOM 637 C CA . TRP A 1 83 ? 15.008 -9.455 0.226 1.00 98.31 83 TRP A CA 1
ATOM 638 C C . TRP A 1 83 ? 15.405 -9.366 1.693 1.00 98.31 83 TRP A C 1
ATOM 640 O O . TRP A 1 83 ? 14.546 -9.460 2.570 1.00 98.31 83 TRP A O 1
ATOM 650 N N . LYS A 1 84 ? 16.685 -9.118 1.984 1.00 98.25 84 LYS A N 1
ATOM 651 C CA . LYS A 1 84 ? 17.149 -8.921 3.363 1.00 98.25 84 LYS A CA 1
ATOM 652 C C . LYS A 1 84 ? 16.411 -7.763 4.040 1.00 98.25 84 LYS A C 1
ATOM 654 O O . LYS A 1 84 ? 16.023 -7.873 5.203 1.00 98.25 84 LYS A O 1
ATOM 659 N N . THR A 1 85 ? 16.196 -6.672 3.311 1.00 98.19 85 THR A N 1
ATOM 660 C CA . THR A 1 85 ? 15.473 -5.497 3.812 1.00 98.19 85 THR A CA 1
ATOM 661 C C . THR A 1 85 ? 13.997 -5.816 4.044 1.00 98.19 85 THR A C 1
ATOM 663 O O . THR A 1 85 ? 13.484 -5.546 5.127 1.00 98.19 85 THR A O 1
ATOM 666 N N . TYR A 1 86 ? 13.332 -6.468 3.088 1.00 97.94 86 TYR A N 1
ATOM 667 C CA . TYR A 1 86 ? 11.921 -6.850 3.206 1.00 97.94 86 TYR A CA 1
ATOM 668 C C . TYR 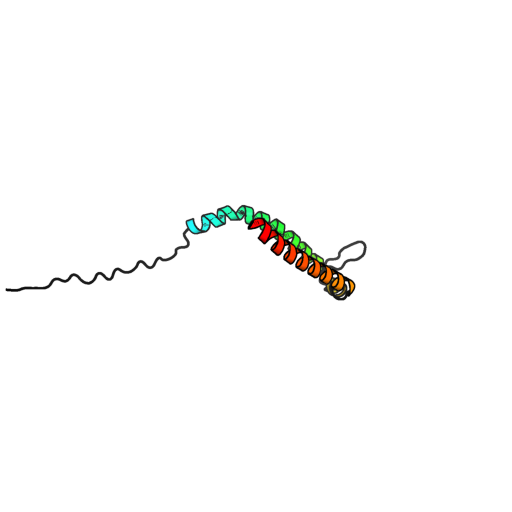A 1 86 ? 11.675 -7.807 4.375 1.00 97.94 86 TYR A C 1
ATOM 670 O O . TYR A 1 86 ? 10.740 -7.604 5.151 1.00 97.94 86 TYR A O 1
ATOM 678 N N . LEU A 1 87 ? 12.545 -8.802 4.560 1.00 98.44 87 LEU A N 1
ATOM 679 C CA . LEU A 1 87 ? 12.456 -9.731 5.687 1.00 98.44 87 LEU A CA 1
ATOM 680 C C . LEU A 1 87 ? 12.647 -9.022 7.033 1.00 98.44 87 LEU A C 1
ATOM 682 O O . LEU A 1 87 ? 11.946 -9.343 7.993 1.00 98.44 87 LEU A O 1
ATOM 686 N N . ASN A 1 88 ? 13.536 -8.028 7.112 1.00 98.50 88 ASN A N 1
ATOM 687 C CA . ASN A 1 88 ? 13.677 -7.211 8.317 1.00 98.50 88 ASN A CA 1
ATOM 688 C C . ASN A 1 88 ? 12.416 -6.382 8.592 1.00 98.50 88 ASN A C 1
ATOM 690 O O . ASN A 1 88 ? 11.947 -6.361 9.728 1.00 98.50 88 ASN A O 1
ATOM 694 N N . THR A 1 89 ? 11.823 -5.757 7.573 1.00 98.19 89 THR A N 1
ATOM 695 C CA . THR A 1 89 ? 10.565 -5.010 7.729 1.00 98.19 89 THR A CA 1
ATOM 696 C C . THR A 1 89 ? 9.434 -5.914 8.222 1.00 98.19 89 THR A C 1
ATOM 698 O O . THR A 1 89 ? 8.745 -5.554 9.175 1.00 98.19 89 THR A O 1
ATOM 701 N N . LEU A 1 90 ? 9.282 -7.116 7.651 1.00 98.44 90 LEU A N 1
ATOM 702 C CA . LEU A 1 90 ? 8.291 -8.099 8.110 1.00 98.44 90 LEU A CA 1
ATOM 703 C C . LEU A 1 90 ? 8.555 -8.560 9.548 1.00 98.44 90 LEU A C 1
ATOM 705 O O . LEU A 1 90 ? 7.621 -8.645 10.347 1.00 98.44 90 LEU A O 1
ATOM 709 N N . LYS A 1 91 ? 9.822 -8.802 9.906 1.00 98.38 91 LYS A N 1
ATOM 710 C CA . LYS A 1 91 ? 10.224 -9.130 11.279 1.00 98.38 91 LYS A CA 1
ATOM 711 C C . LYS A 1 91 ? 9.803 -8.029 12.253 1.00 98.38 91 LYS A C 1
ATOM 713 O O . LYS A 1 91 ? 9.231 -8.333 13.297 1.00 98.38 91 LYS A O 1
ATOM 718 N N . TYR A 1 92 ? 10.066 -6.764 11.929 1.00 98.44 92 TYR A N 1
ATOM 719 C CA . TYR A 1 92 ? 9.681 -5.648 12.793 1.00 98.44 92 TYR A CA 1
ATOM 720 C C . TYR A 1 92 ? 8.166 -5.471 12.869 1.00 98.44 92 TYR A C 1
ATOM 722 O O . TYR A 1 92 ? 7.652 -5.282 13.966 1.00 98.44 92 TYR A O 1
ATOM 730 N N . ALA A 1 93 ? 7.448 -5.605 11.752 1.00 98.50 93 ALA A N 1
ATOM 731 C CA . ALA A 1 93 ? 5.989 -5.552 11.744 1.00 98.50 93 ALA A CA 1
ATOM 732 C C . ALA A 1 93 ? 5.381 -6.616 12.674 1.00 98.50 93 ALA A C 1
ATOM 734 O O . ALA A 1 93 ? 4.548 -6.289 13.517 1.00 98.50 93 ALA A O 1
ATOM 735 N N . ALA A 1 94 ? 5.860 -7.862 12.592 1.00 98.56 94 ALA A N 1
ATOM 736 C CA . ALA A 1 94 ? 5.396 -8.952 13.447 1.00 98.56 94 ALA A CA 1
ATOM 737 C C . ALA A 1 94 ? 5.711 -8.713 14.934 1.00 98.56 94 ALA A C 1
ATOM 739 O O . ALA A 1 94 ? 4.847 -8.920 15.786 1.00 98.56 94 ALA A O 1
ATOM 740 N N . LEU A 1 95 ? 6.925 -8.246 15.251 1.00 98.69 95 LEU A N 1
ATOM 741 C CA . LEU A 1 95 ? 7.314 -7.919 16.627 1.00 98.69 95 LEU A CA 1
ATOM 742 C C . LEU A 1 95 ? 6.456 -6.789 17.203 1.00 98.69 95 LEU A C 1
ATOM 744 O O . LEU A 1 95 ? 5.947 -6.918 18.315 1.00 98.69 95 LEU A O 1
ATOM 748 N N . VAL A 1 96 ? 6.269 -5.704 16.448 1.00 98.44 96 VAL A N 1
ATOM 749 C CA . VAL A 1 96 ? 5.441 -4.571 16.876 1.00 98.44 96 VAL A CA 1
ATOM 750 C C . VAL A 1 96 ? 4.003 -5.021 17.084 1.00 98.44 96 VAL A C 1
ATOM 752 O O . VAL A 1 96 ? 3.451 -4.720 18.132 1.00 98.44 96 VAL A O 1
ATOM 755 N N . TRP A 1 97 ? 3.413 -5.782 16.160 1.00 98.25 97 TRP A N 1
ATOM 756 C CA . TRP A 1 97 ? 2.053 -6.305 16.325 1.00 98.25 97 TRP A CA 1
ATOM 757 C C . TRP A 1 97 ? 1.893 -7.193 17.551 1.00 98.25 97 TRP A C 1
ATOM 759 O O . TRP A 1 97 ? 0.913 -7.049 18.276 1.00 98.25 97 TRP A O 1
ATOM 769 N N . ALA A 1 98 ? 2.844 -8.091 17.809 1.00 98.50 98 ALA A N 1
ATOM 770 C CA . ALA A 1 98 ? 2.795 -8.933 18.997 1.00 98.50 98 ALA A CA 1
ATOM 771 C C . ALA A 1 98 ? 2.817 -8.084 20.276 1.00 98.50 98 ALA A C 1
ATOM 773 O O . ALA A 1 98 ? 2.004 -8.295 21.176 1.00 98.50 98 ALA A O 1
ATOM 774 N N . LEU A 1 99 ? 3.707 -7.089 20.332 1.00 98.38 99 LEU A N 1
ATOM 775 C CA . LEU A 1 99 ? 3.822 -6.190 21.476 1.00 98.38 99 LEU A CA 1
ATOM 776 C C . LEU A 1 99 ? 2.595 -5.293 21.635 1.00 98.38 99 LEU A C 1
ATOM 778 O O . LEU A 1 99 ? 2.091 -5.168 22.745 1.00 98.38 99 LEU A O 1
ATOM 782 N N . THR A 1 100 ? 2.095 -4.675 20.564 1.00 97.56 100 THR A N 1
ATOM 783 C CA . THR A 1 100 ? 0.938 -3.775 20.646 1.00 97.56 100 THR A CA 1
ATOM 784 C C . THR A 1 100 ? -0.344 -4.529 20.953 1.00 97.56 100 THR A C 1
ATOM 786 O O . THR A 1 100 ? -1.168 -4.007 21.695 1.00 97.56 100 THR A O 1
ATOM 789 N N . LEU A 1 101 ? -0.511 -5.756 20.455 1.00 97.50 101 LEU A N 1
ATOM 790 C CA . LEU A 1 101 ? -1.649 -6.600 20.813 1.00 97.50 101 LEU A CA 1
ATOM 791 C C . LEU A 1 101 ? -1.571 -7.034 22.277 1.00 97.50 101 LEU A C 1
ATOM 793 O O . LEU A 1 101 ? -2.562 -6.919 22.992 1.00 97.50 101 LEU A O 1
ATOM 797 N N . PHE A 1 102 ? -0.401 -7.485 22.735 1.00 98.00 102 PHE A N 1
ATOM 798 C CA . PHE A 1 102 ? -0.200 -7.871 24.129 1.00 98.00 102 PHE A CA 1
ATOM 799 C C . PHE A 1 102 ? -0.390 -6.674 25.069 1.00 98.00 102 PHE A C 1
ATOM 801 O O . PHE A 1 102 ? -1.262 -6.682 25.924 1.00 98.00 102 PHE A O 1
ATOM 808 N N . VAL A 1 103 ? 0.360 -5.591 24.891 1.00 97.88 103 VAL A N 1
ATOM 809 C CA . VAL A 1 103 ? 0.256 -4.421 25.774 1.00 97.88 103 VAL A CA 1
ATOM 810 C C . VAL A 1 103 ? -1.112 -3.750 25.641 1.00 97.88 103 VAL A C 1
ATOM 812 O O . VAL A 1 103 ? -1.743 -3.441 26.648 1.00 97.88 103 VAL A O 1
ATOM 815 N N . GLY A 1 104 ? -1.600 -3.560 24.415 1.00 97.88 104 GLY A N 1
ATOM 816 C CA . GLY A 1 104 ? -2.870 -2.890 24.148 1.00 97.88 104 GLY A CA 1
ATOM 817 C C . GLY A 1 104 ? -4.073 -3.635 24.719 1.00 97.88 104 GLY A C 1
ATOM 818 O O . GLY A 1 104 ? -4.966 -2.989 25.260 1.00 97.88 104 GLY A O 1
ATOM 819 N N . PHE A 1 105 ? -4.085 -4.973 24.671 1.00 97.50 105 PHE A N 1
ATOM 820 C CA . PHE A 1 105 ? -5.147 -5.760 25.304 1.00 97.50 105 PHE A CA 1
ATOM 821 C C . PHE A 1 105 ? -5.170 -5.556 26.821 1.00 97.50 105 PHE A C 1
ATOM 823 O O . PHE A 1 105 ? -6.228 -5.273 27.376 1.00 97.50 105 PHE A O 1
ATOM 830 N N . TRP A 1 106 ? -4.017 -5.656 27.491 1.00 97.75 106 TRP A N 1
ATOM 831 C CA . TRP A 1 106 ? -3.954 -5.505 28.948 1.00 97.75 106 TRP A CA 1
ATOM 832 C C . TRP A 1 106 ? -4.309 -4.084 29.399 1.00 97.75 106 TRP A C 1
ATOM 834 O O . TRP A 1 106 ? -5.077 -3.942 30.344 1.00 97.75 106 TRP A O 1
ATOM 844 N N . VAL A 1 107 ? -3.808 -3.053 28.710 1.00 97.25 107 VAL A N 1
ATOM 845 C CA . VAL A 1 107 ? -4.107 -1.642 29.025 1.00 97.25 107 VAL A CA 1
ATOM 846 C C . VAL A 1 107 ? -5.575 -1.288 28.776 1.00 97.25 107 VAL A C 1
ATOM 848 O O . VAL A 1 107 ? -6.123 -0.446 29.470 1.00 97.25 107 VAL A O 1
ATOM 851 N N . ALA A 1 108 ? -6.222 -1.886 27.773 1.00 97.19 108 ALA A N 1
ATOM 852 C CA . ALA A 1 108 ? -7.643 -1.642 27.526 1.00 97.19 108 ALA A CA 1
ATOM 853 C C . ALA A 1 108 ? -8.557 -2.415 28.492 1.00 97.19 108 ALA A C 1
ATOM 855 O O . ALA A 1 108 ? -9.705 -2.018 28.687 1.00 97.19 108 ALA A O 1
ATOM 856 N N . TYR A 1 109 ? -8.080 -3.536 29.042 1.00 96.00 109 TYR A N 1
ATOM 857 C CA . TYR A 1 109 ? -8.862 -4.400 29.926 1.00 96.00 109 TYR A CA 1
ATOM 858 C C . TYR A 1 109 ? -8.835 -3.954 31.397 1.00 96.00 109 TYR A C 1
ATOM 860 O O . TYR A 1 109 ? -9.853 -4.097 32.076 1.00 96.00 109 TYR A O 1
ATOM 868 N N . PHE A 1 110 ? -7.698 -3.448 31.887 1.00 92.44 110 PHE A N 1
ATOM 869 C CA . PHE A 1 110 ? -7.501 -2.995 33.271 1.00 92.44 110 PHE A CA 1
ATOM 870 C C . PHE A 1 110 ? -7.394 -1.474 33.360 1.00 92.44 110 PHE A C 1
ATOM 872 O O . PHE A 1 110 ? -8.014 -0.911 34.290 1.00 92.44 110 PHE A O 1
#

Foldseek 3Di:
DDDDDDDPDDPPVPDPPPPPDVPVVVCVVVVVCVVVCVVVVCVVVVVVVVCVQQLQWDDDPPDTHRDGHCVSVCVQVVDPVNVVVVVVVVVVVVVVVVVCVVVVVVVVVD